Protein AF-A0A1H8UE87-F1 (afdb_monomer_lite)

Sequence (148 aa):
MMTTSKPYPVTSAVTNSALTLRPTTRLAKPYHYRRNGIYYLRLRETGSTTQATSVSLKTTDRKAAMDASRRLAETIKSFHLDHPEATWSELREHLLWVAEGLLSCSHDVHSLRDWGDLYEDVRTNLTEIAATMPLNVDQHEHVSKLRM

Secondary structure (DSSP, 8-state):
----PPPPP--------------SS-BPPPEEEEETTEEEEEEEBTT-SSSEEEEE---S-HHHHHHHHHHHHHHHHHHHHH-TT--HHHHHHHHHHHHHHHHHTTTSTTHHHHHHHHHHHHHHHHHHHHHHS---HHHHHHHHGGG-

Structure (mmCIF, N/CA/C/O backbone):
data_AF-A0A1H8UE87-F1
#
_entry.id   AF-A0A1H8UE87-F1
#
loop_
_atom_site.group_PDB
_atom_site.id
_atom_site.type_symbol
_atom_site.label_atom_id
_atom_site.label_alt_id
_atom_site.label_comp_id
_atom_site.label_asym_id
_atom_site.label_entity_id
_atom_site.label_seq_id
_atom_site.pdbx_PDB_ins_code
_atom_site.Cartn_x
_atom_site.Cartn_y
_atom_site.Cartn_z
_atom_site.occupancy
_atom_site.B_iso_or_equiv
_atom_site.auth_seq_id
_atom_site.auth_comp_id
_atom_site.auth_asym_id
_atom_site.auth_atom_id
_atom_site.pdbx_PDB_model_num
ATOM 1 N N . MET A 1 1 ? -32.635 -51.398 53.616 1.00 41.34 1 MET A N 1
ATOM 2 C CA . MET A 1 1 ? -31.645 -50.301 53.611 1.00 41.34 1 MET A CA 1
ATOM 3 C C . MET A 1 1 ? -31.311 -49.995 52.154 1.00 41.34 1 MET A C 1
ATOM 5 O O . MET A 1 1 ? -30.589 -50.768 51.544 1.00 41.34 1 MET A O 1
ATOM 9 N N . MET A 1 2 ? -31.940 -48.976 51.563 1.00 35.84 2 MET A N 1
ATOM 10 C CA . MET A 1 2 ? -31.734 -48.559 50.166 1.00 35.84 2 MET A CA 1
ATOM 11 C C . MET A 1 2 ? -30.816 -47.332 50.147 1.00 35.84 2 MET A C 1
ATOM 13 O O . MET A 1 2 ? -31.125 -46.348 50.813 1.00 35.84 2 MET A O 1
ATOM 17 N N . THR A 1 3 ? -29.722 -47.365 49.386 1.00 44.16 3 THR A N 1
ATOM 18 C CA . THR A 1 3 ? -28.897 -46.185 49.088 1.00 44.16 3 THR A CA 1
ATOM 19 C C . THR A 1 3 ? -28.938 -45.924 47.583 1.00 44.16 3 THR A C 1
ATOM 21 O O . THR A 1 3 ? -28.283 -46.585 46.787 1.00 44.16 3 THR A O 1
ATOM 24 N N . THR A 1 4 ? -29.765 -44.965 47.174 1.00 42.34 4 THR A N 1
ATOM 25 C CA . THR A 1 4 ? -29.829 -44.450 45.800 1.00 42.34 4 THR A CA 1
ATOM 26 C C . THR A 1 4 ? -28.692 -43.454 45.577 1.00 42.34 4 THR A C 1
ATOM 28 O O . THR A 1 4 ? -28.701 -42.377 46.177 1.00 42.34 4 THR A O 1
ATOM 31 N N . SER A 1 5 ? -27.721 -43.785 44.719 1.00 43.44 5 SER A N 1
ATOM 32 C CA . SER A 1 5 ? -26.738 -42.813 44.232 1.00 43.44 5 SER A CA 1
ATOM 33 C C . SER A 1 5 ? -27.394 -41.906 43.184 1.00 43.44 5 SER A C 1
ATOM 35 O O . SER A 1 5 ? -28.028 -42.363 42.234 1.00 43.44 5 SER A O 1
ATOM 37 N N . LYS A 1 6 ? -27.296 -40.590 43.389 1.00 50.22 6 LYS A N 1
ATOM 38 C CA . LYS A 1 6 ? -27.731 -39.580 42.416 1.00 50.22 6 LYS A CA 1
ATOM 39 C C . LYS A 1 6 ? -26.629 -39.387 41.367 1.00 50.22 6 LYS A C 1
ATOM 41 O O . LYS A 1 6 ? -25.492 -39.136 41.767 1.00 50.22 6 LYS A O 1
ATOM 46 N N . PRO A 1 7 ? -26.930 -39.426 40.060 1.00 47.28 7 PRO A N 1
ATOM 47 C CA . PRO A 1 7 ? -25.987 -38.975 39.047 1.00 47.28 7 PRO A CA 1
ATOM 48 C C . PRO A 1 7 ? -25.984 -37.440 38.993 1.00 47.28 7 PRO A C 1
ATOM 50 O O . PRO A 1 7 ? -27.025 -36.813 38.790 1.00 47.28 7 PRO A O 1
ATOM 53 N N . TYR A 1 8 ? -24.816 -36.828 39.183 1.00 44.84 8 TYR A N 1
ATOM 54 C CA . TYR A 1 8 ? -24.606 -35.411 38.883 1.00 44.84 8 TYR A CA 1
ATOM 55 C C . TYR A 1 8 ? -24.352 -35.256 37.376 1.00 44.84 8 TYR A C 1
ATOM 57 O O . TYR A 1 8 ? -23.526 -35.995 36.835 1.00 44.84 8 TYR A O 1
ATOM 65 N N . PRO A 1 9 ? -25.011 -34.316 36.678 1.00 48.59 9 PRO A N 1
ATOM 66 C CA . PRO A 1 9 ? -24.668 -34.019 35.297 1.00 48.59 9 PRO A CA 1
ATOM 67 C C . PRO A 1 9 ? -23.336 -33.259 35.256 1.00 48.59 9 PRO A C 1
ATOM 69 O O . PRO A 1 9 ? -23.217 -32.153 35.783 1.00 48.59 9 PRO A O 1
ATOM 72 N N . VAL A 1 10 ? -22.322 -33.860 34.631 1.00 49.56 10 VAL A N 1
ATOM 73 C CA . VAL A 1 10 ? -21.082 -33.169 34.264 1.00 49.56 10 VAL A CA 1
ATOM 74 C C . VAL A 1 10 ? -21.397 -32.293 33.055 1.00 49.56 10 VAL A C 1
ATOM 76 O O . VAL A 1 10 ? -21.460 -32.768 31.923 1.00 49.56 10 VAL A O 1
ATOM 79 N N . THR A 1 11 ? -21.633 -31.005 33.291 1.00 53.28 11 THR A N 1
ATOM 80 C CA . THR A 1 11 ? -21.744 -30.014 32.217 1.00 53.28 11 THR A CA 1
ATOM 81 C C . THR A 1 11 ? -20.340 -29.665 31.729 1.00 53.28 11 THR A C 1
ATOM 83 O O . THR A 1 11 ? -19.745 -28.679 32.155 1.00 53.28 11 THR A O 1
ATOM 86 N N . SER A 1 12 ? -19.793 -30.472 30.823 1.00 52.81 12 SER A N 1
ATOM 87 C CA . SER A 1 12 ? -18.637 -30.077 30.015 1.00 52.81 12 SER A CA 1
ATOM 88 C C . SER A 1 12 ? -19.122 -29.202 28.862 1.00 52.81 12 SER A C 1
ATOM 90 O O . SER A 1 12 ? -19.228 -29.650 27.724 1.00 52.81 12 SER A O 1
ATOM 92 N N . ALA A 1 13 ? -19.446 -27.941 29.150 1.00 47.88 13 ALA A N 1
ATOM 93 C CA . ALA A 1 13 ? -19.525 -26.937 28.099 1.00 47.88 13 ALA A CA 1
ATOM 94 C C . ALA A 1 13 ? -18.088 -26.618 27.669 1.00 47.88 13 ALA A C 1
ATOM 96 O O . ALA A 1 13 ? -17.437 -25.737 28.223 1.00 47.88 13 ALA A O 1
ATOM 97 N N . VAL A 1 14 ? -17.568 -27.392 26.715 1.00 45.62 14 VAL A N 1
ATOM 98 C CA . VAL A 1 14 ? -16.372 -27.012 25.964 1.00 45.62 14 VAL A CA 1
ATOM 99 C C . VAL A 1 14 ? -16.779 -25.813 25.115 1.00 45.62 14 VAL A C 1
ATOM 101 O O . VAL A 1 14 ? -17.343 -25.960 24.032 1.00 45.62 14 VAL A O 1
ATOM 104 N N . THR A 1 15 ? -16.555 -24.607 25.628 1.00 48.66 15 THR A N 1
ATOM 105 C CA . THR A 1 15 ? -16.640 -23.372 24.850 1.00 48.66 15 THR A CA 1
ATOM 106 C C . THR A 1 15 ? -15.457 -23.347 23.894 1.00 48.66 15 THR A C 1
ATOM 108 O O . THR A 1 15 ? -14.461 -22.665 24.117 1.00 48.66 15 THR A O 1
ATOM 111 N N . ASN A 1 16 ? -15.555 -24.106 22.801 1.00 47.38 16 ASN A N 1
ATOM 112 C CA . ASN A 1 16 ? -14.678 -23.917 21.655 1.00 47.38 16 ASN A CA 1
ATOM 113 C C . ASN A 1 16 ? -15.176 -22.693 20.881 1.00 47.38 16 ASN A C 1
ATOM 115 O O . ASN A 1 16 ? -15.718 -22.774 19.781 1.00 47.38 16 ASN A O 1
ATOM 119 N N . SER A 1 17 ? -15.041 -21.533 21.517 1.00 48.16 17 SER A N 1
ATOM 120 C CA . SER A 1 17 ? -15.315 -20.237 20.923 1.00 48.16 17 SER A CA 1
ATOM 121 C C . SER A 1 17 ? -14.103 -19.844 20.093 1.00 48.16 17 SER A C 1
ATOM 123 O O . SER A 1 17 ? -13.392 -18.900 20.426 1.00 48.16 17 SER A O 1
ATOM 125 N N . ALA A 1 18 ? -13.874 -20.548 18.984 1.00 50.66 18 ALA A N 1
ATOM 126 C CA . ALA A 1 18 ? -13.166 -19.963 17.856 1.00 50.66 18 ALA A CA 1
ATOM 127 C C . ALA A 1 18 ? -14.073 -18.864 17.278 1.00 50.66 18 ALA A C 1
ATOM 129 O O . ALA A 1 18 ? -14.664 -19.002 16.208 1.00 50.66 18 ALA A O 1
ATOM 130 N N . LEU A 1 19 ? -14.270 -17.784 18.042 1.00 54.09 19 LEU A N 1
ATOM 131 C CA . LEU A 1 19 ? -14.809 -16.554 17.506 1.00 54.09 19 LEU A CA 1
ATOM 132 C C . LEU A 1 19 ? -13.777 -16.131 16.473 1.00 54.09 19 LEU A C 1
ATOM 134 O O . LEU A 1 19 ? -12.688 -15.694 16.828 1.00 54.09 19 LEU A O 1
ATOM 138 N N . THR A 1 20 ? -14.092 -16.291 15.192 1.00 51.66 20 THR A N 1
ATOM 139 C CA . THR A 1 20 ? -13.483 -15.472 14.147 1.00 51.66 20 THR A CA 1
ATOM 140 C C . THR A 1 20 ? -13.751 -14.025 14.541 1.00 51.66 20 THR A C 1
ATOM 142 O O . THR A 1 20 ? -14.813 -13.477 14.230 1.00 51.66 20 THR A O 1
ATOM 145 N N . LEU A 1 21 ? -12.836 -13.453 15.326 1.00 57.78 21 LEU A N 1
ATOM 146 C CA . LEU A 1 21 ? -12.872 -12.073 15.768 1.00 57.78 21 LEU A CA 1
ATOM 147 C C . LEU A 1 21 ? -12.814 -11.252 14.490 1.00 57.78 21 LEU A C 1
ATOM 149 O O . LEU A 1 21 ? -11.797 -11.196 13.801 1.00 57.78 21 LEU A O 1
ATOM 153 N N . ARG A 1 22 ? -13.966 -10.697 14.104 1.00 61.56 22 ARG A N 1
ATOM 154 C CA . ARG A 1 22 ? -14.004 -9.708 13.036 1.00 61.56 22 ARG A CA 1
ATOM 155 C C . ARG A 1 22 ? -13.100 -8.576 13.500 1.00 61.56 22 ARG A C 1
ATOM 157 O O . ARG A 1 22 ? -13.369 -8.057 14.584 1.00 61.56 22 ARG A O 1
ATOM 164 N N . PRO A 1 23 ? -12.076 -8.204 12.721 1.00 73.69 23 PRO A N 1
ATOM 165 C CA . PRO A 1 23 ? -11.169 -7.181 13.185 1.00 73.69 23 PRO A CA 1
ATOM 166 C C . PRO A 1 23 ? -11.919 -5.879 13.459 1.00 73.69 23 PRO A C 1
ATOM 168 O O . PRO A 1 23 ? -12.801 -5.490 12.680 1.00 73.69 23 PRO A O 1
ATOM 171 N N . THR A 1 24 ? -11.590 -5.241 14.579 1.00 79.19 24 THR A N 1
ATOM 172 C CA . THR A 1 24 ? -12.231 -4.014 15.060 1.00 79.19 24 THR A CA 1
ATOM 173 C C . THR A 1 24 ? -12.069 -2.903 14.030 1.00 79.19 24 THR A C 1
ATOM 175 O O . THR A 1 24 ? -13.047 -2.257 13.646 1.00 79.19 24 THR A O 1
ATOM 178 N N . THR A 1 25 ? 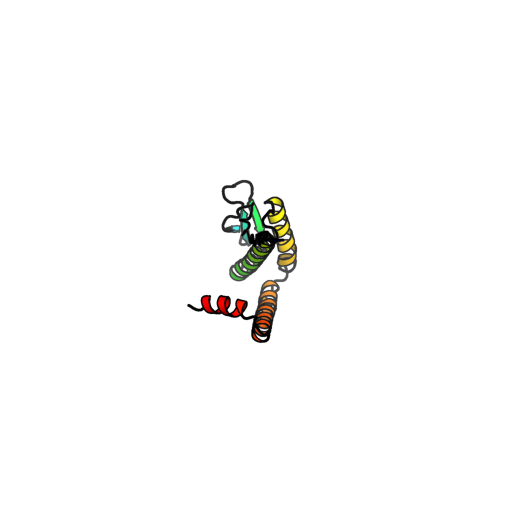-10.853 -2.735 13.507 1.00 84.62 25 THR A N 1
ATOM 179 C CA . THR A 1 25 ? -10.577 -1.772 12.442 1.00 84.62 25 THR A CA 1
ATOM 180 C C . THR A 1 25 ? -10.877 -2.396 11.087 1.00 84.62 25 THR A C 1
ATOM 182 O O . THR A 1 25 ? -10.214 -3.319 10.627 1.00 84.62 25 THR A O 1
ATOM 185 N N . ARG A 1 26 ? -11.869 -1.880 10.362 1.00 89.00 26 ARG A N 1
ATOM 186 C CA . ARG A 1 26 ? -12.210 -2.427 9.041 1.00 89.00 26 ARG A CA 1
ATOM 187 C C . ARG A 1 26 ? -11.394 -1.745 7.957 1.00 89.00 26 ARG A C 1
ATOM 189 O O . ARG A 1 26 ? -11.709 -0.627 7.574 1.00 89.00 26 ARG A O 1
ATOM 196 N N . LEU A 1 27 ? -10.403 -2.413 7.378 1.00 87.06 27 LEU A N 1
ATOM 197 C CA . LEU A 1 27 ? -9.616 -1.848 6.274 1.00 87.06 27 LEU A CA 1
ATOM 198 C C . LEU A 1 27 ? -10.370 -1.901 4.937 1.00 87.06 27 LEU A C 1
ATOM 200 O O . LEU A 1 27 ? -10.976 -2.914 4.585 1.00 87.06 27 LEU A O 1
ATOM 204 N N . ALA A 1 28 ? -10.317 -0.811 4.168 1.00 88.75 28 ALA A N 1
ATOM 205 C CA . ALA A 1 28 ? -10.809 -0.818 2.794 1.00 88.75 28 ALA A CA 1
ATOM 206 C C . ALA A 1 28 ? -9.790 -1.486 1.859 1.00 88.75 28 ALA A C 1
ATOM 208 O O . ALA A 1 28 ? -8.612 -1.617 2.194 1.00 88.75 28 ALA A O 1
ATOM 209 N N . LYS A 1 29 ? -10.221 -1.840 0.638 1.00 86.81 29 LYS A N 1
ATOM 210 C CA . LYS A 1 29 ? -9.295 -2.297 -0.409 1.00 86.81 29 LYS A CA 1
ATOM 211 C C . LYS A 1 29 ? -8.197 -1.240 -0.619 1.00 86.81 29 LYS A C 1
ATOM 213 O O . LYS A 1 29 ? -8.550 -0.089 -0.912 1.00 86.81 29 LYS A O 1
ATOM 218 N N . PRO A 1 30 ? -6.908 -1.602 -0.479 1.00 89.25 30 PRO A N 1
ATOM 219 C CA . PRO A 1 30 ? -5.819 -0.680 -0.749 1.00 89.25 30 PRO A CA 1
ATOM 220 C C . PRO A 1 30 ? -5.897 -0.144 -2.178 1.00 89.25 30 PRO A C 1
ATOM 222 O O . PRO A 1 30 ? -6.319 -0.845 -3.099 1.00 89.25 30 PRO A O 1
ATOM 225 N N . TYR A 1 31 ? -5.512 1.114 -2.347 1.00 89.69 31 TYR A N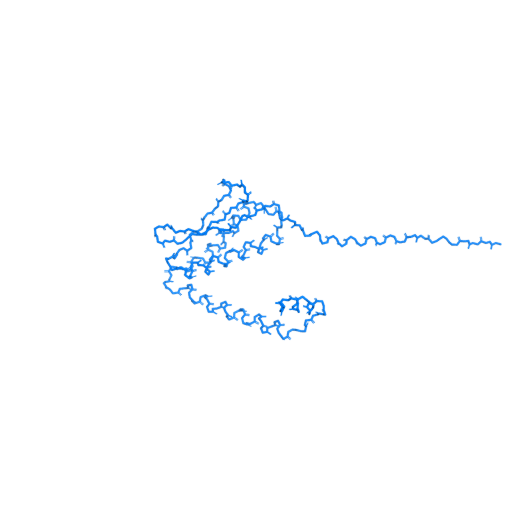 1
ATOM 226 C CA . TYR A 1 31 ? -5.569 1.819 -3.623 1.00 89.69 31 TYR A CA 1
ATOM 227 C C . TYR A 1 31 ? -4.168 2.235 -4.054 1.00 89.69 31 TYR A C 1
ATOM 229 O O . TYR A 1 31 ? -3.399 2.761 -3.251 1.00 89.69 31 TYR A O 1
ATOM 237 N N . HIS A 1 32 ? -3.859 2.053 -5.333 1.00 95.38 32 HIS A N 1
ATOM 238 C CA . HIS A 1 32 ? -2.590 2.466 -5.917 1.00 95.38 32 HIS A CA 1
ATOM 239 C C . HIS A 1 32 ? -2.772 3.716 -6.749 1.00 95.38 32 HIS A C 1
ATOM 241 O O . HIS A 1 32 ? -3.716 3.825 -7.528 1.00 95.38 32 HIS A O 1
ATOM 247 N N . TYR A 1 33 ? -1.826 4.636 -6.644 1.00 96.25 33 TYR A N 1
ATOM 248 C CA . TYR A 1 33 ? -1.761 5.777 -7.546 1.00 96.25 33 TYR A CA 1
ATOM 249 C C . TYR A 1 33 ? -0.329 6.079 -7.937 1.00 96.25 33 TYR A C 1
ATOM 251 O O . TYR A 1 33 ? 0.623 5.591 -7.330 1.00 96.25 33 TYR A O 1
ATOM 259 N N . ARG A 1 34 ? -0.184 6.900 -8.972 1.00 96.38 34 ARG A N 1
ATOM 260 C CA . ARG A 1 34 ? 1.107 7.349 -9.474 1.00 96.38 34 ARG A CA 1
ATOM 261 C C . ARG A 1 34 ? 1.178 8.866 -9.379 1.00 96.38 34 ARG A C 1
ATOM 263 O O . ARG A 1 34 ? 0.253 9.549 -9.811 1.00 96.38 34 ARG A O 1
ATOM 270 N N . ARG A 1 35 ? 2.267 9.393 -8.824 1.00 92.56 35 ARG A N 1
ATOM 271 C CA . ARG A 1 35 ? 2.545 10.833 -8.732 1.00 92.56 35 ARG A CA 1
ATOM 272 C C . ARG A 1 35 ? 3.993 11.068 -9.131 1.00 92.56 35 ARG A C 1
ATOM 274 O O . ARG A 1 35 ? 4.882 10.423 -8.589 1.00 92.56 35 ARG A O 1
ATOM 281 N N . ASN A 1 36 ? 4.221 11.970 -10.086 1.00 93.62 36 ASN A N 1
ATOM 282 C CA . ASN A 1 36 ? 5.557 12.288 -10.608 1.00 93.62 36 ASN A CA 1
ATOM 283 C C . ASN A 1 36 ? 6.350 11.036 -11.027 1.00 93.62 36 ASN A C 1
ATOM 285 O O . ASN A 1 36 ? 7.522 10.885 -10.708 1.00 93.62 36 ASN A O 1
ATOM 289 N N . GLY A 1 37 ? 5.681 10.088 -11.684 1.00 89.00 37 GLY A N 1
ATOM 290 C CA . GLY A 1 37 ? 6.300 8.842 -12.132 1.00 89.00 37 GLY A CA 1
ATOM 291 C C . GLY A 1 37 ? 6.397 7.743 -11.071 1.00 89.00 37 GLY A C 1
ATOM 292 O O . GLY A 1 37 ? 6.441 6.578 -11.461 1.00 89.00 37 GLY A O 1
ATOM 293 N N . ILE A 1 38 ? 6.341 8.079 -9.781 1.00 93.06 38 ILE A N 1
ATOM 294 C CA . ILE A 1 38 ? 6.493 7.145 -8.660 1.00 93.06 38 ILE A CA 1
ATOM 295 C C . ILE A 1 38 ? 5.144 6.558 -8.247 1.00 93.06 38 ILE A C 1
ATOM 297 O O . ILE A 1 38 ? 4.145 7.278 -8.146 1.00 93.06 38 ILE A O 1
ATOM 301 N N . TYR A 1 39 ? 5.112 5.247 -8.015 1.00 94.56 39 TYR A N 1
ATOM 302 C CA . TYR A 1 39 ? 3.931 4.550 -7.509 1.00 94.56 39 TYR A CA 1
ATOM 303 C C . TYR A 1 39 ? 3.798 4.667 -5.987 1.00 94.56 39 TYR A C 1
ATOM 305 O O . TYR A 1 39 ? 4.784 4.671 -5.255 1.00 94.56 39 TYR A O 1
ATOM 313 N N . TYR A 1 40 ? 2.555 4.718 -5.518 1.00 96.38 40 TYR A N 1
ATOM 314 C CA . TYR A 1 40 ? 2.182 4.803 -4.112 1.00 96.38 40 TYR A CA 1
ATOM 315 C C . TYR A 1 40 ? 1.134 3.747 -3.777 1.00 96.38 40 TYR A C 1
ATOM 317 O O . TYR A 1 40 ? 0.224 3.497 -4.571 1.00 96.38 40 TYR A O 1
ATOM 325 N N . LEU A 1 41 ? 1.235 3.185 -2.575 1.00 95.19 41 LEU A N 1
ATOM 326 C CA . LEU A 1 41 ? 0.205 2.367 -1.941 1.00 95.19 41 LEU A CA 1
ATOM 327 C C . LEU A 1 41 ? -0.536 3.218 -0.912 1.00 95.19 41 LEU A C 1
ATOM 329 O O . LEU A 1 41 ? 0.088 3.785 -0.018 1.00 95.19 41 LEU A O 1
ATOM 333 N N . ARG A 1 42 ? -1.863 3.285 -1.008 1.00 94.56 42 ARG A N 1
ATOM 334 C CA . ARG A 1 42 ? -2.726 3.947 -0.030 1.00 94.56 42 ARG A CA 1
ATOM 335 C C . ARG A 1 42 ? -3.547 2.927 0.742 1.00 94.56 42 ARG A C 1
ATOM 337 O O . ARG A 1 42 ? -4.361 2.213 0.155 1.00 94.56 42 ARG A O 1
ATOM 344 N N . LEU A 1 43 ? -3.378 2.929 2.059 1.00 91.50 43 LEU A N 1
ATOM 345 C CA . LEU A 1 43 ? -4.214 2.201 3.007 1.00 91.50 43 LEU A CA 1
ATOM 346 C C . LEU A 1 43 ? -5.226 3.168 3.634 1.00 91.50 43 LEU A C 1
ATOM 348 O O . LEU A 1 43 ? -4.911 4.345 3.838 1.00 91.50 43 LEU A O 1
ATOM 352 N N . ARG A 1 44 ? -6.438 2.691 3.928 1.00 91.75 44 ARG A N 1
ATOM 353 C CA . ARG A 1 44 ? -7.453 3.466 4.652 1.00 91.75 44 ARG A CA 1
ATOM 354 C C . ARG A 1 44 ? -8.377 2.576 5.471 1.00 91.75 44 ARG A C 1
ATOM 356 O O . ARG A 1 44 ? -8.653 1.440 5.073 1.00 91.75 44 ARG A O 1
ATOM 363 N N . GLU A 1 45 ? -8.923 3.140 6.537 1.00 90.88 45 GLU A N 1
ATOM 364 C CA . GLU A 1 45 ? -10.084 2.578 7.217 1.00 90.88 45 GLU A CA 1
ATOM 365 C C . GLU A 1 45 ? -11.347 2.715 6.335 1.00 90.88 45 GLU A C 1
ATOM 367 O O . GLU A 1 45 ? -11.517 3.652 5.548 1.00 90.88 45 GLU A O 1
ATOM 372 N N . THR A 1 46 ? -12.243 1.736 6.415 1.00 87.06 46 THR A N 1
ATOM 373 C CA . THR A 1 46 ? -13.506 1.681 5.677 1.00 87.06 46 THR A CA 1
ATOM 374 C C . THR A 1 46 ? -14.452 2.758 6.182 1.00 87.06 46 THR A C 1
ATOM 376 O O . THR A 1 46 ? -14.749 2.821 7.366 1.00 87.06 46 THR A O 1
ATOM 379 N N . GLY A 1 47 ? -14.980 3.572 5.267 1.00 83.12 47 GLY A N 1
ATOM 380 C CA . GLY A 1 47 ? -15.900 4.659 5.612 1.00 83.12 47 GLY A CA 1
ATOM 381 C C . GLY A 1 47 ? -15.209 5.924 6.128 1.00 83.12 47 GLY A C 1
ATOM 382 O O . GLY A 1 47 ? -15.879 6.937 6.292 1.00 83.12 47 GLY A O 1
ATOM 383 N N . SER A 1 48 ? -13.883 5.902 6.306 1.00 81.81 48 SER A N 1
ATOM 384 C CA . SER A 1 48 ? -13.109 7.057 6.755 1.00 81.81 48 SER A CA 1
ATOM 385 C C . SER A 1 48 ? -12.335 7.715 5.612 1.00 81.81 48 SER A C 1
ATOM 387 O O . SER A 1 48 ? -11.732 7.051 4.763 1.00 81.81 48 SER A O 1
ATOM 389 N N . THR A 1 49 ? -12.336 9.048 5.590 1.00 82.75 49 THR A N 1
ATOM 390 C CA . THR A 1 49 ? -11.514 9.866 4.681 1.00 82.75 49 THR A CA 1
ATOM 391 C C . THR A 1 49 ? -10.268 10.424 5.368 1.00 82.75 49 THR A C 1
ATOM 393 O O . THR A 1 49 ? -9.281 10.716 4.690 1.00 82.75 49 THR A O 1
ATOM 396 N N . THR A 1 50 ? -10.297 10.541 6.698 1.00 88.62 50 THR A N 1
ATOM 397 C CA . THR A 1 50 ? -9.211 11.073 7.530 1.00 88.62 50 THR A CA 1
ATOM 398 C C . THR A 1 50 ? -8.229 9.985 7.948 1.00 88.62 50 THR A C 1
ATOM 400 O O . THR A 1 50 ? -7.023 10.223 7.978 1.00 88.62 50 THR A O 1
ATOM 403 N N . GLN A 1 51 ? -8.717 8.767 8.194 1.00 89.12 51 GLN A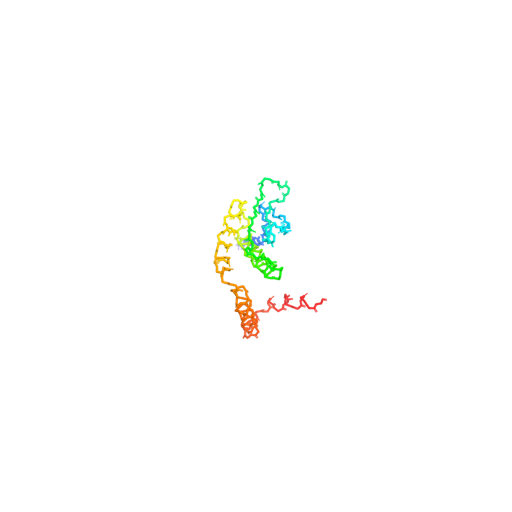 N 1
ATOM 404 C CA . GLN A 1 51 ? -7.882 7.610 8.505 1.00 89.12 51 GLN A CA 1
ATOM 405 C C . GLN A 1 51 ? -7.378 6.952 7.220 1.00 89.12 51 GLN A C 1
ATOM 407 O O . GLN A 1 51 ? -7.851 5.903 6.780 1.00 89.12 51 GLN A O 1
ATOM 412 N N . ALA A 1 52 ? -6.424 7.622 6.577 1.00 91.06 52 ALA A N 1
ATOM 413 C CA . ALA A 1 52 ? -5.739 7.117 5.401 1.00 91.06 52 ALA A CA 1
ATOM 414 C C . ALA A 1 52 ? -4.251 7.469 5.447 1.00 91.06 52 ALA A C 1
ATOM 416 O O . ALA A 1 52 ? -3.868 8.559 5.863 1.00 91.06 52 ALA A O 1
ATOM 417 N N . THR A 1 53 ? -3.408 6.560 4.969 1.00 93.62 53 THR A N 1
ATOM 418 C CA . THR A 1 53 ? -1.960 6.764 4.863 1.00 93.62 53 THR A CA 1
ATOM 419 C C . THR A 1 53 ? -1.480 6.311 3.493 1.00 93.62 53 THR A C 1
ATOM 421 O O . THR A 1 53 ? -2.062 5.406 2.896 1.00 93.62 53 THR A O 1
ATOM 424 N N . SER A 1 54 ? -0.453 6.970 2.959 1.00 95.25 54 SER A N 1
ATOM 425 C CA . SER A 1 54 ? 0.133 6.620 1.664 1.00 95.25 54 SER A CA 1
ATOM 426 C C . SER A 1 54 ? 1.633 6.410 1.798 1.00 95.25 54 SER A C 1
ATOM 428 O O . SER A 1 54 ? 2.327 7.242 2.373 1.00 95.25 54 SER A O 1
ATOM 430 N N . VAL A 1 55 ? 2.120 5.314 1.226 1.00 93.06 55 VAL A N 1
ATOM 431 C CA . VAL A 1 55 ? 3.530 4.923 1.205 1.00 93.06 55 VAL A CA 1
ATOM 432 C C . VAL A 1 55 ? 4.036 5.020 -0.227 1.00 93.06 55 VAL A C 1
ATOM 434 O O . VAL A 1 55 ? 3.413 4.486 -1.146 1.00 93.06 55 VAL A O 1
ATOM 437 N N . SER A 1 56 ? 5.155 5.717 -0.425 1.00 93.31 56 SER A N 1
ATOM 438 C CA . SER A 1 56 ? 5.873 5.711 -1.703 1.00 93.31 56 SER A CA 1
ATOM 439 C C . SER A 1 56 ? 6.522 4.351 -1.903 1.00 93.31 56 SER A C 1
ATOM 441 O O . SER A 1 56 ? 7.273 3.914 -1.041 1.00 93.31 56 SER A O 1
ATOM 443 N N . LEU A 1 57 ? 6.295 3.722 -3.052 1.00 91.88 57 LEU A N 1
ATOM 444 C CA . LEU A 1 57 ? 6.933 2.458 -3.431 1.00 91.88 57 LEU A CA 1
ATOM 445 C C . LEU A 1 57 ? 8.323 2.677 -4.053 1.00 91.88 57 LEU A C 1
ATOM 447 O O . LEU A 1 57 ? 8.953 1.725 -4.496 1.00 91.88 57 LEU A O 1
ATOM 451 N N . LYS A 1 58 ? 8.786 3.939 -4.105 1.00 88.56 58 LYS A N 1
ATOM 452 C CA . LYS A 1 58 ? 10.123 4.377 -4.549 1.00 88.56 58 LYS A CA 1
ATOM 453 C C . LYS A 1 58 ? 10.545 3.921 -5.952 1.00 88.56 58 LYS A C 1
ATOM 455 O O . LYS A 1 58 ? 11.721 3.981 -6.286 1.00 88.56 58 LYS A O 1
ATOM 460 N N . THR A 1 59 ? 9.600 3.518 -6.796 1.00 85.12 59 THR A N 1
ATOM 461 C CA . THR A 1 59 ? 9.887 3.027 -8.147 1.00 85.12 59 THR A CA 1
ATOM 462 C C . THR A 1 59 ? 8.933 3.608 -9.184 1.00 85.12 59 THR A C 1
ATOM 464 O O . THR A 1 59 ? 7.772 3.922 -8.892 1.00 85.12 59 THR A O 1
ATOM 467 N N . THR A 1 60 ? 9.444 3.757 -10.405 1.00 89.12 60 THR A N 1
ATOM 468 C CA . THR A 1 60 ? 8.677 4.083 -11.612 1.00 89.12 60 THR A CA 1
ATOM 469 C C . THR A 1 60 ? 8.265 2.837 -12.395 1.00 89.12 60 THR A C 1
ATOM 471 O O . THR A 1 60 ? 7.391 2.941 -13.260 1.00 89.12 60 THR A O 1
ATOM 474 N N . ASP A 1 61 ? 8.852 1.674 -12.089 1.00 87.69 61 ASP A N 1
ATOM 475 C CA . ASP A 1 61 ? 8.511 0.397 -12.706 1.00 87.69 61 ASP A CA 1
ATOM 476 C C . ASP A 1 61 ? 7.237 -0.182 -12.083 1.00 87.69 61 ASP A C 1
ATOM 478 O O . ASP A 1 61 ? 7.102 -0.309 -10.863 1.00 87.69 61 ASP A O 1
ATOM 482 N N . ARG A 1 62 ? 6.273 -0.540 -12.936 1.00 90.62 62 ARG A N 1
ATOM 483 C CA . ARG A 1 62 ? 4.963 -1.017 -12.481 1.00 90.62 62 ARG A CA 1
ATOM 484 C C . ARG A 1 62 ? 5.061 -2.382 -11.811 1.00 90.62 62 ARG A C 1
ATOM 486 O O . ARG A 1 62 ? 4.348 -2.611 -10.838 1.00 90.62 62 ARG A O 1
ATOM 493 N N . LYS A 1 63 ? 5.877 -3.292 -12.347 1.00 87.81 63 LYS A N 1
ATOM 494 C CA . LYS A 1 63 ? 5.957 -4.665 -11.844 1.00 87.81 63 LYS A CA 1
ATOM 495 C C . LYS A 1 63 ? 6.552 -4.661 -10.437 1.00 87.81 63 LYS A C 1
ATOM 497 O O . LYS A 1 63 ? 5.884 -5.095 -9.504 1.00 87.81 63 LYS A O 1
ATOM 502 N N . ALA A 1 64 ? 7.707 -4.020 -10.274 1.00 86.06 64 ALA A N 1
ATOM 503 C CA . ALA A 1 64 ? 8.363 -3.813 -8.990 1.00 86.06 64 ALA A CA 1
ATOM 504 C C . ALA A 1 64 ? 7.443 -3.112 -7.973 1.00 86.06 64 ALA A C 1
ATOM 506 O O . ALA A 1 64 ? 7.386 -3.517 -6.813 1.00 86.06 64 ALA A O 1
ATOM 507 N N . ALA A 1 65 ? 6.664 -2.108 -8.403 1.00 88.81 65 ALA A N 1
ATOM 508 C CA . ALA A 1 65 ? 5.685 -1.453 -7.535 1.00 88.81 65 ALA A CA 1
ATOM 509 C C . ALA A 1 65 ? 4.593 -2.419 -7.049 1.00 88.81 65 ALA A C 1
ATOM 511 O O . ALA A 1 65 ? 4.268 -2.444 -5.863 1.00 88.81 65 ALA A O 1
ATOM 512 N N . MET A 1 66 ? 3.996 -3.202 -7.950 1.00 93.31 66 MET A N 1
ATOM 513 C CA . MET A 1 66 ? 2.927 -4.133 -7.576 1.00 93.31 66 MET A CA 1
ATOM 514 C C . MET A 1 66 ? 3.447 -5.273 -6.694 1.00 93.31 66 MET A C 1
ATOM 516 O O . MET A 1 66 ? 2.740 -5.683 -5.774 1.00 93.31 66 MET A O 1
ATOM 520 N N . ASP A 1 67 ? 4.677 -5.736 -6.918 1.00 88.75 67 ASP A N 1
ATOM 521 C CA . ASP A 1 67 ? 5.314 -6.773 -6.102 1.00 88.75 67 ASP A CA 1
ATOM 522 C C . ASP A 1 67 ? 5.615 -6.259 -4.687 1.00 88.75 67 ASP A C 1
ATOM 524 O O . ASP A 1 67 ? 5.192 -6.870 -3.703 1.00 88.75 67 ASP A O 1
ATOM 528 N N . ALA A 1 68 ? 6.234 -5.079 -4.562 1.00 88.00 68 ALA A N 1
ATOM 529 C CA . ALA A 1 68 ? 6.465 -4.436 -3.266 1.00 88.00 68 ALA A CA 1
ATOM 530 C C . ALA A 1 68 ? 5.147 -4.149 -2.530 1.00 88.00 68 ALA A C 1
ATOM 532 O O . ALA A 1 68 ? 5.015 -4.407 -1.334 1.00 88.00 68 ALA A O 1
ATOM 533 N N . SER A 1 69 ? 4.133 -3.665 -3.251 1.00 90.62 69 SER A N 1
ATOM 534 C CA . SER A 1 69 ? 2.822 -3.421 -2.662 1.00 90.62 69 SER A CA 1
ATOM 535 C C . SER A 1 69 ? 2.141 -4.695 -2.173 1.00 90.62 69 SER A C 1
ATOM 537 O O . SER A 1 69 ? 1.419 -4.622 -1.178 1.00 90.62 69 SER A O 1
ATOM 539 N N . ARG A 1 70 ? 2.285 -5.818 -2.884 1.00 90.25 70 ARG A N 1
ATOM 540 C CA . ARG A 1 70 ? 1.689 -7.092 -2.475 1.00 90.25 70 ARG A CA 1
ATOM 541 C C . ARG A 1 70 ? 2.283 -7.546 -1.151 1.00 90.25 70 ARG A C 1
ATOM 543 O O . ARG A 1 70 ? 1.524 -7.829 -0.233 1.00 90.25 70 ARG A O 1
ATOM 550 N N . ARG A 1 71 ? 3.612 -7.488 -1.034 1.00 89.00 71 ARG A N 1
ATOM 551 C CA . ARG A 1 71 ? 4.336 -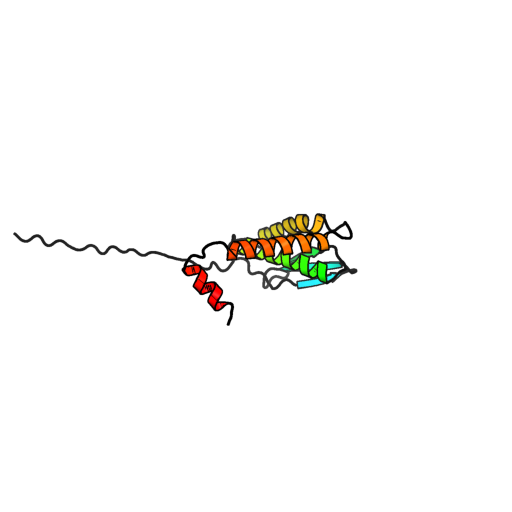7.811 0.202 1.00 89.00 71 ARG A CA 1
ATOM 552 C C . ARG A 1 71 ? 3.861 -6.945 1.372 1.00 89.00 71 ARG A C 1
ATOM 554 O O . ARG A 1 71 ? 3.499 -7.480 2.409 1.00 89.00 71 ARG A O 1
ATOM 561 N N . LEU A 1 72 ? 3.747 -5.625 1.184 1.00 91.88 72 LEU A N 1
ATOM 562 C CA . LEU A 1 72 ? 3.213 -4.725 2.223 1.00 91.88 72 LEU A CA 1
ATOM 563 C C . LEU A 1 72 ? 1.765 -5.051 2.620 1.00 91.88 72 LEU A C 1
ATOM 565 O O . LEU A 1 72 ? 1.391 -4.934 3.784 1.00 91.88 72 LEU A O 1
ATOM 569 N N . ALA A 1 73 ? 0.921 -5.435 1.662 1.00 88.06 73 ALA A N 1
ATOM 570 C CA . ALA A 1 73 ? -0.458 -5.813 1.958 1.00 88.06 73 ALA A CA 1
ATOM 571 C C . ALA A 1 73 ? -0.537 -7.144 2.725 1.00 88.06 73 ALA A C 1
ATOM 573 O O . ALA A 1 73 ? -1.382 -7.287 3.607 1.00 88.06 73 ALA A O 1
ATOM 574 N N . GLU A 1 74 ? 0.338 -8.100 2.407 1.00 88.25 74 GLU A N 1
ATOM 575 C CA . GLU A 1 74 ? 0.446 -9.386 3.100 1.00 88.25 74 GLU A CA 1
ATOM 576 C C . GLU A 1 74 ? 0.915 -9.214 4.548 1.00 88.25 74 GLU A C 1
ATOM 578 O O . GLU A 1 74 ? 0.316 -9.817 5.437 1.00 88.25 74 GLU A O 1
ATOM 583 N N . THR A 1 75 ? 1.891 -8.339 4.816 1.00 93.06 75 THR A N 1
ATOM 584 C CA . THR A 1 75 ? 2.348 -8.080 6.193 1.00 93.06 75 THR A CA 1
ATOM 585 C C . THR A 1 75 ? 1.263 -7.429 7.042 1.00 93.06 75 THR A C 1
ATOM 587 O O . THR A 1 75 ? 0.994 -7.905 8.141 1.00 93.06 75 THR A O 1
ATOM 590 N N . ILE A 1 76 ? 0.555 -6.419 6.513 1.00 90.31 76 ILE A N 1
ATOM 591 C CA . ILE A 1 76 ? -0.599 -5.826 7.212 1.00 90.31 76 ILE A CA 1
ATOM 592 C C . ILE A 1 76 ? -1.670 -6.884 7.466 1.00 90.31 76 ILE A C 1
ATOM 594 O O . ILE A 1 76 ? -2.261 -6.913 8.541 1.00 90.31 76 ILE A O 1
ATOM 598 N N . LYS A 1 77 ? -1.949 -7.744 6.480 1.00 85.94 77 LYS A N 1
ATOM 599 C CA . LYS A 1 77 ? -2.951 -8.799 6.631 1.00 85.94 77 LYS A CA 1
ATOM 600 C C . LYS A 1 77 ? -2.556 -9.777 7.737 1.00 85.94 77 LYS A C 1
ATOM 602 O O . LYS A 1 77 ? -3.422 -10.105 8.535 1.00 85.94 77 LYS A O 1
ATOM 607 N N . SER A 1 78 ? -1.296 -10.213 7.790 1.00 86.06 78 SER A N 1
ATOM 608 C CA . SER A 1 78 ? -0.796 -11.088 8.858 1.00 86.06 78 SER A CA 1
ATOM 609 C C . SER A 1 78 ? -0.930 -10.412 10.218 1.00 86.06 78 SER A C 1
ATOM 611 O O . SER A 1 78 ? -1.621 -10.929 11.084 1.00 86.06 78 SER A O 1
ATOM 613 N N . PHE A 1 79 ? -0.392 -9.196 10.355 1.00 87.94 79 PHE A N 1
ATOM 614 C CA . PHE A 1 79 ? -0.461 -8.431 11.598 1.00 87.94 79 PHE A CA 1
ATOM 615 C C . PHE A 1 79 ? -1.904 -8.248 12.086 1.00 87.94 79 PHE A C 1
ATOM 617 O O . PHE A 1 79 ? -2.199 -8.414 13.260 1.00 87.94 79 PHE A O 1
ATOM 624 N N . HIS A 1 80 ? -2.834 -7.955 11.181 1.00 85.00 80 HIS A N 1
ATOM 625 C CA . HIS A 1 80 ? -4.234 -7.740 11.531 1.00 85.00 80 HIS A CA 1
ATOM 626 C C . HIS A 1 80 ? -5.002 -9.034 11.851 1.00 85.00 80 HIS A C 1
ATOM 628 O O . HIS A 1 80 ? -6.046 -8.978 12.496 1.00 85.00 80 HIS A O 1
ATOM 634 N N . LEU A 1 81 ? -4.520 -10.190 11.383 1.00 86.06 81 LEU A N 1
ATOM 635 C CA . LEU A 1 81 ? -5.045 -11.499 11.780 1.00 86.06 81 LEU A CA 1
ATOM 636 C C . LEU A 1 81 ? -4.550 -11.892 13.176 1.00 86.06 81 LEU A C 1
ATOM 638 O O . LEU A 1 81 ? -5.327 -12.457 13.941 1.00 86.06 81 LEU A O 1
ATOM 642 N N . ASP A 1 82 ? -3.301 -11.556 13.498 1.00 87.12 82 ASP A N 1
ATOM 643 C CA . ASP A 1 82 ? -2.693 -11.813 14.808 1.00 87.12 82 ASP A CA 1
ATOM 644 C C . ASP A 1 82 ? -3.198 -10.828 15.882 1.00 87.12 82 ASP A C 1
ATOM 646 O O . ASP A 1 82 ? -3.282 -11.176 17.059 1.00 87.12 82 ASP A O 1
ATOM 650 N N . HIS A 1 83 ? -3.588 -9.619 15.463 1.00 88.19 83 HIS A N 1
ATOM 651 C CA . HIS A 1 83 ? -4.081 -8.531 16.312 1.00 88.19 83 HIS A CA 1
ATOM 652 C C . HIS A 1 83 ? -5.430 -7.993 15.796 1.00 88.19 83 HIS A C 1
ATOM 654 O O . HIS A 1 83 ? -5.491 -6.896 15.226 1.00 88.19 83 HIS A O 1
ATOM 660 N N . PRO A 1 84 ? -6.538 -8.741 15.953 1.00 88.81 84 PRO A N 1
ATOM 661 C CA . PRO A 1 84 ? -7.843 -8.331 15.434 1.00 88.81 84 PRO A CA 1
ATOM 662 C C . PRO A 1 84 ? -8.376 -7.044 16.088 1.00 88.81 84 PRO A C 1
ATOM 664 O O . PRO A 1 84 ? -9.166 -6.322 15.482 1.00 88.81 84 PRO A O 1
ATOM 667 N N . GLU A 1 85 ? -7.947 -6.720 17.304 1.00 90.50 85 GLU A N 1
ATOM 668 C CA . GLU A 1 85 ? -8.285 -5.491 18.024 1.00 90.50 85 GLU A CA 1
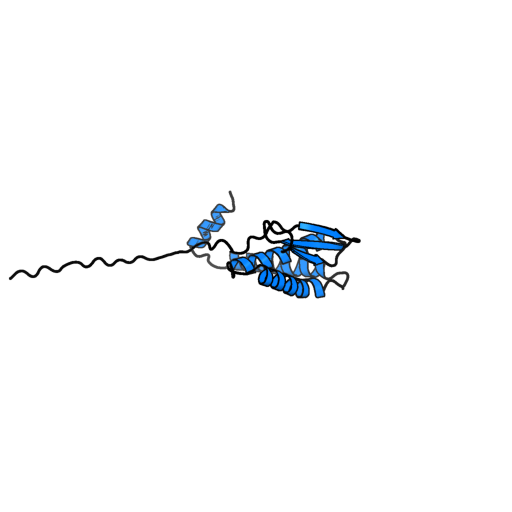ATOM 669 C C . GLU A 1 85 ? -7.422 -4.277 17.654 1.00 90.50 85 GLU A C 1
ATOM 671 O O . GLU A 1 85 ? -7.702 -3.182 18.147 1.00 90.50 85 GLU A O 1
ATOM 676 N N . ALA A 1 86 ? -6.423 -4.445 16.778 1.00 89.44 86 ALA A N 1
ATOM 677 C CA . ALA A 1 86 ? -5.514 -3.374 16.395 1.00 89.44 86 ALA A CA 1
ATOM 678 C C . ALA A 1 86 ? -6.273 -2.149 15.874 1.00 89.44 86 ALA A C 1
ATOM 680 O O . ALA A 1 86 ? -7.148 -2.226 15.002 1.00 89.44 86 ALA A O 1
ATOM 681 N N . THR A 1 87 ? -5.901 -0.992 16.398 1.00 93.69 87 THR A N 1
ATOM 682 C CA . THR A 1 87 ? -6.391 0.314 15.982 1.00 93.69 87 THR A CA 1
ATOM 683 C C . THR A 1 87 ? -5.807 0.711 14.626 1.00 93.69 87 THR A C 1
ATOM 685 O O . THR A 1 87 ? -4.769 0.217 14.178 1.00 93.69 87 THR A O 1
ATOM 688 N N . TRP A 1 88 ? -6.438 1.683 13.968 1.00 91.50 88 TRP A N 1
ATOM 689 C CA . TRP A 1 88 ? -5.882 2.287 12.757 1.00 91.50 88 TRP A CA 1
ATOM 690 C C . TRP A 1 88 ? -4.454 2.823 12.941 1.00 91.50 88 TRP A C 1
ATOM 692 O O . TRP A 1 88 ? -3.634 2.701 12.029 1.00 91.50 88 TRP A O 1
ATOM 702 N N . SER A 1 89 ? -4.153 3.418 14.098 1.00 93.69 89 SER A N 1
ATOM 703 C CA . SER A 1 89 ? -2.823 3.959 14.392 1.00 93.69 89 SER A CA 1
ATOM 704 C C . SER A 1 89 ? -1.764 2.860 14.401 1.00 93.69 89 SER A C 1
ATOM 706 O O . SER A 1 89 ? -0.753 3.010 13.723 1.00 93.69 89 SER A O 1
ATOM 708 N N . GLU A 1 90 ? -2.035 1.730 15.055 1.00 93.12 90 GLU A N 1
ATOM 709 C CA . GLU A 1 90 ? -1.123 0.577 15.099 1.00 93.12 90 GLU A CA 1
ATOM 710 C C . GLU A 1 90 ? -0.936 -0.044 13.708 1.00 93.12 90 GLU A C 1
ATOM 712 O O . GLU A 1 90 ? 0.189 -0.310 13.288 1.00 93.12 90 GLU A O 1
ATOM 717 N N . LEU A 1 91 ? -2.017 -0.185 12.932 1.00 92.56 91 LEU A N 1
ATOM 718 C CA . LEU A 1 91 ? -1.945 -0.671 11.547 1.00 92.56 91 LEU A CA 1
ATOM 719 C C . LEU A 1 91 ? -1.121 0.264 10.651 1.00 92.56 91 LEU A C 1
ATOM 721 O O . LEU A 1 91 ? -0.359 -0.186 9.791 1.00 92.56 91 LEU A O 1
ATOM 725 N N . ARG A 1 92 ? -1.266 1.580 10.842 1.00 93.94 92 ARG A N 1
ATOM 726 C CA . ARG A 1 92 ? -0.488 2.599 10.134 1.00 93.94 92 ARG A CA 1
ATOM 727 C C . ARG A 1 92 ? 0.985 2.542 10.528 1.00 93.94 92 ARG A C 1
ATOM 729 O O . ARG A 1 92 ? 1.828 2.606 9.637 1.00 93.94 92 ARG A O 1
ATOM 736 N N . GLU A 1 93 ? 1.291 2.465 11.817 1.00 94.44 93 GLU A N 1
ATOM 737 C CA . GLU A 1 93 ? 2.664 2.387 12.327 1.00 94.44 93 GLU A CA 1
ATOM 738 C C . GLU A 1 93 ? 3.362 1.125 11.829 1.00 94.44 93 GLU A C 1
ATOM 740 O O . GLU A 1 93 ? 4.457 1.216 11.273 1.00 94.44 93 GLU A O 1
ATOM 745 N N . HIS A 1 94 ? 2.684 -0.023 11.896 1.00 94.81 94 HIS A N 1
ATOM 746 C CA . HIS A 1 94 ? 3.189 -1.277 11.353 1.00 94.81 94 HIS A CA 1
ATOM 747 C C . HIS A 1 94 ? 3.493 -1.171 9.851 1.00 94.81 94 HIS A C 1
ATOM 749 O O . HIS A 1 94 ? 4.582 -1.538 9.411 1.00 94.81 94 HIS A O 1
ATOM 755 N N . LEU A 1 95 ? 2.576 -0.607 9.052 1.00 93.62 95 LEU A N 1
ATOM 756 C CA . LEU A 1 95 ? 2.812 -0.386 7.620 1.00 93.62 95 LEU A CA 1
ATOM 757 C C . LEU A 1 95 ? 4.049 0.490 7.370 1.00 93.62 95 LEU A C 1
ATOM 759 O O . LEU A 1 95 ? 4.833 0.186 6.474 1.00 93.62 95 LEU A O 1
ATOM 763 N N . LEU A 1 96 ? 4.217 1.582 8.120 1.00 92.38 96 LEU A N 1
ATOM 764 C CA . LEU A 1 96 ? 5.359 2.482 7.944 1.00 92.38 96 LEU A CA 1
ATOM 765 C C . LEU A 1 96 ? 6.679 1.796 8.306 1.00 92.38 96 LEU A C 1
ATOM 767 O O . LEU A 1 96 ? 7.632 1.909 7.540 1.00 92.38 96 LEU A O 1
ATOM 771 N N . TRP A 1 97 ? 6.707 1.041 9.404 1.00 93.12 97 TRP A N 1
ATOM 772 C CA . TRP A 1 97 ? 7.882 0.287 9.839 1.00 93.12 97 TRP A CA 1
ATOM 773 C C . TRP A 1 97 ? 8.293 -0.789 8.820 1.00 93.12 97 TRP A C 1
ATOM 775 O O . TRP A 1 97 ? 9.450 -0.845 8.402 1.00 93.12 97 TRP A O 1
ATOM 785 N N . VAL A 1 98 ? 7.341 -1.593 8.324 1.00 92.31 98 VAL A N 1
ATOM 786 C CA . VAL A 1 98 ? 7.637 -2.595 7.283 1.00 92.31 98 VAL A CA 1
ATOM 787 C C . VAL A 1 98 ? 8.069 -1.921 5.981 1.00 92.31 98 VAL A C 1
ATOM 789 O O . VAL A 1 98 ? 8.997 -2.389 5.323 1.00 92.31 98 VAL A O 1
ATOM 792 N N . ALA A 1 99 ? 7.419 -0.822 5.591 1.00 90.06 99 ALA A N 1
ATOM 793 C CA . ALA A 1 99 ? 7.786 -0.084 4.387 1.00 90.06 99 ALA A CA 1
ATOM 794 C C . ALA A 1 99 ? 9.196 0.498 4.470 1.00 90.06 99 ALA A C 1
ATOM 796 O O . ALA A 1 99 ? 9.916 0.480 3.473 1.00 90.06 99 ALA A O 1
ATOM 797 N N . GLU A 1 100 ? 9.602 0.991 5.637 1.00 88.75 100 GLU A N 1
ATOM 798 C CA . GLU A 1 100 ? 10.967 1.436 5.870 1.00 88.75 100 GLU A CA 1
ATOM 799 C C . GLU A 1 100 ? 11.953 0.287 5.646 1.00 88.75 100 GLU A C 1
ATOM 801 O O . GLU A 1 100 ? 12.857 0.437 4.830 1.00 88.75 100 GLU A O 1
ATOM 806 N N . GLY A 1 101 ? 11.741 -0.887 6.246 1.00 87.12 101 GLY A N 1
ATOM 807 C CA . GLY A 1 101 ? 12.622 -2.042 6.036 1.00 87.12 101 GLY A CA 1
ATOM 808 C C . GLY A 1 101 ? 12.649 -2.525 4.580 1.00 87.12 101 GLY A C 1
ATOM 809 O O . GLY A 1 101 ? 13.712 -2.646 3.973 1.00 87.12 101 GLY A O 1
ATOM 810 N N . LEU A 1 102 ? 11.473 -2.741 3.987 1.00 86.31 102 LEU A N 1
ATOM 811 C CA . LEU A 1 102 ? 11.325 -3.314 2.646 1.00 86.31 102 LEU A CA 1
ATOM 812 C C . LEU A 1 102 ? 11.842 -2.387 1.536 1.00 86.31 102 LEU A C 1
ATOM 814 O O . LEU A 1 102 ? 12.342 -2.855 0.515 1.00 86.31 102 LEU A O 1
ATOM 818 N N . LEU A 1 103 ? 11.691 -1.071 1.707 1.00 85.06 103 LEU A N 1
ATOM 819 C CA . LEU A 1 103 ? 11.978 -0.083 0.665 1.00 85.06 103 LEU A CA 1
ATOM 820 C C . LEU A 1 103 ? 13.259 0.714 0.932 1.00 85.06 103 LEU A C 1
ATOM 822 O O . LEU A 1 103 ? 13.605 1.586 0.134 1.00 85.06 103 LEU A O 1
ATOM 826 N N . SER A 1 104 ? 13.971 0.495 2.040 1.00 75.06 104 SER A N 1
ATOM 827 C CA . SER A 1 104 ? 15.248 1.186 2.289 1.00 75.06 104 SER A CA 1
ATOM 828 C C . SER A 1 104 ? 16.366 0.715 1.360 1.00 75.06 104 SER A C 1
ATOM 830 O O . SER A 1 104 ? 17.186 1.531 0.952 1.00 75.06 104 SER A O 1
ATOM 832 N N . CYS A 1 105 ? 16.346 -0.542 0.912 1.00 56.22 105 CYS A N 1
ATOM 833 C CA . CYS A 1 105 ? 17.349 -1.080 -0.014 1.00 56.22 105 CYS A CA 1
ATOM 834 C C . CYS A 1 105 ? 17.058 -0.791 -1.498 1.00 56.22 105 CYS A C 1
ATOM 836 O O . CYS A 1 105 ? 17.858 -1.160 -2.351 1.00 56.22 105 CYS A O 1
ATOM 838 N N . SER A 1 106 ? 15.929 -0.162 -1.847 1.00 52.72 106 SER A N 1
ATOM 839 C CA . SER A 1 106 ? 15.503 0.003 -3.248 1.00 52.72 106 SER A CA 1
ATOM 840 C C . SER A 1 106 ? 16.183 1.169 -3.987 1.00 52.72 106 SER A C 1
ATOM 842 O O . SER A 1 106 ? 15.730 1.533 -5.071 1.00 52.72 106 SER A O 1
ATOM 844 N N . HIS A 1 107 ? 17.199 1.807 -3.388 1.00 47.97 107 HIS A N 1
ATOM 845 C CA . HIS A 1 107 ? 17.956 2.897 -4.020 1.00 47.97 107 HIS A CA 1
ATOM 846 C C . HIS A 1 107 ? 19.078 2.393 -4.938 1.00 47.97 107 HIS A C 1
ATOM 848 O O . HIS A 1 107 ? 19.520 3.141 -5.804 1.00 47.97 107 HIS A O 1
ATOM 854 N N . ASP A 1 108 ? 19.478 1.125 -4.810 1.00 43.31 108 ASP A N 1
ATOM 855 C CA . ASP A 1 108 ? 20.295 0.473 -5.827 1.00 43.31 108 ASP A CA 1
ATOM 856 C C . ASP A 1 108 ? 19.378 -0.060 -6.920 1.00 43.31 108 ASP A C 1
ATOM 858 O O . ASP A 1 108 ? 18.496 -0.888 -6.682 1.00 43.31 108 ASP A O 1
ATOM 862 N N . VAL A 1 109 ? 19.599 0.442 -8.130 1.00 44.38 109 VAL A N 1
ATOM 863 C CA . VAL A 1 109 ? 18.849 0.252 -9.383 1.00 44.38 109 VAL A CA 1
ATOM 864 C C . VAL A 1 109 ? 18.578 -1.210 -9.809 1.00 44.38 109 VAL A C 1
ATOM 866 O O . VAL A 1 109 ? 17.938 -1.434 -10.835 1.00 44.38 109 VAL A O 1
ATOM 869 N N . HIS A 1 110 ? 18.969 -2.204 -9.004 1.00 43.31 110 HIS A N 1
ATOM 870 C CA . HIS A 1 110 ? 18.757 -3.643 -9.217 1.00 43.31 110 HIS A CA 1
ATOM 871 C C . HIS A 1 110 ? 18.088 -4.393 -8.040 1.00 43.31 110 HIS A C 1
ATOM 873 O O . HIS A 1 110 ? 17.584 -5.498 -8.222 1.00 43.31 110 HIS A O 1
ATOM 879 N N . SER A 1 111 ? 17.956 -3.767 -6.866 1.00 47.97 111 SER A N 1
ATOM 880 C CA . SER A 1 111 ? 17.641 -4.440 -5.595 1.00 47.97 111 SER A CA 1
ATOM 881 C C . SER A 1 111 ? 16.284 -5.165 -5.562 1.00 47.97 111 SER A C 1
ATOM 883 O O . SER A 1 111 ? 16.201 -6.306 -5.120 1.00 47.97 111 SER A O 1
ATOM 885 N N . LEU A 1 112 ? 15.197 -4.584 -6.091 1.00 48.03 112 LEU A N 1
ATOM 886 C CA . LEU A 1 112 ? 13.874 -5.239 -6.032 1.00 48.03 112 LEU A CA 1
ATOM 887 C C . LEU A 1 112 ? 13.774 -6.518 -6.884 1.00 48.03 112 LEU A C 1
ATOM 889 O O . LEU A 1 112 ? 12.918 -7.355 -6.596 1.00 48.03 112 LEU A O 1
ATOM 893 N N . ARG A 1 113 ? 14.623 -6.673 -7.912 1.00 47.19 113 ARG A N 1
ATOM 894 C CA . ARG A 1 113 ? 14.663 -7.884 -8.745 1.00 47.19 113 ARG A CA 1
ATOM 895 C C . ARG A 1 113 ? 15.354 -9.028 -8.009 1.00 47.19 113 ARG A C 1
ATOM 897 O O . ARG A 1 113 ? 14.793 -10.115 -7.963 1.00 47.19 113 ARG A O 1
ATOM 904 N N . ASP A 1 114 ? 16.466 -8.737 -7.344 1.00 44.12 114 ASP A N 1
ATOM 905 C CA . ASP A 1 114 ? 17.240 -9.723 -6.580 1.00 44.12 114 ASP A CA 1
ATOM 906 C C . ASP A 1 114 ? 16.458 -10.239 -5.356 1.00 44.12 114 ASP A C 1
ATOM 908 O O . ASP A 1 114 ? 16.500 -11.422 -5.020 1.00 44.12 114 ASP A O 1
ATOM 912 N N . TRP A 1 115 ? 15.625 -9.391 -4.738 1.00 44.38 115 TRP A N 1
ATOM 913 C CA . TRP A 1 115 ? 14.650 -9.850 -3.741 1.00 44.38 115 TRP A CA 1
ATOM 914 C C . TRP A 1 115 ? 13.478 -10.629 -4.357 1.00 44.38 115 TRP A C 1
ATOM 916 O O . TRP A 1 115 ? 12.786 -11.349 -3.647 1.00 44.38 115 TRP A O 1
ATOM 926 N N . GLY A 1 116 ? 13.148 -10.458 -5.635 1.00 46.28 116 GLY A N 1
ATOM 927 C CA . GLY A 1 116 ? 12.163 -11.309 -6.313 1.00 46.28 116 GLY A CA 1
ATOM 928 C C . GLY A 1 116 ? 12.613 -12.767 -6.294 1.00 46.28 116 GLY A C 1
ATOM 929 O O . GLY A 1 116 ? 11.862 -13.634 -5.850 1.00 46.28 116 GLY A O 1
ATOM 930 N N . ASP A 1 117 ? 13.873 -12.977 -6.661 1.00 50.62 117 ASP A N 1
ATOM 931 C CA . ASP A 1 117 ? 14.495 -14.293 -6.775 1.00 50.62 117 ASP A CA 1
ATOM 932 C C . ASP A 1 117 ? 14.692 -14.949 -5.391 1.00 50.62 117 ASP A C 1
ATOM 934 O O . ASP A 1 117 ? 14.271 -16.085 -5.189 1.00 50.62 117 ASP A O 1
ATOM 938 N N . LEU A 1 118 ? 15.148 -14.200 -4.374 1.00 38.03 118 LEU A N 1
ATOM 939 C CA . LEU A 1 118 ? 15.308 -14.731 -3.007 1.00 38.03 118 LEU A CA 1
ATOM 940 C C . LEU A 1 118 ? 13.990 -15.240 -2.380 1.00 38.03 118 LEU A C 1
ATOM 942 O O . LEU A 1 118 ? 13.984 -16.207 -1.621 1.00 38.03 118 LEU A O 1
ATOM 946 N N . TYR A 1 119 ? 12.853 -14.594 -2.664 1.00 43.47 119 TYR A N 1
ATOM 947 C CA . TYR A 1 119 ? 11.553 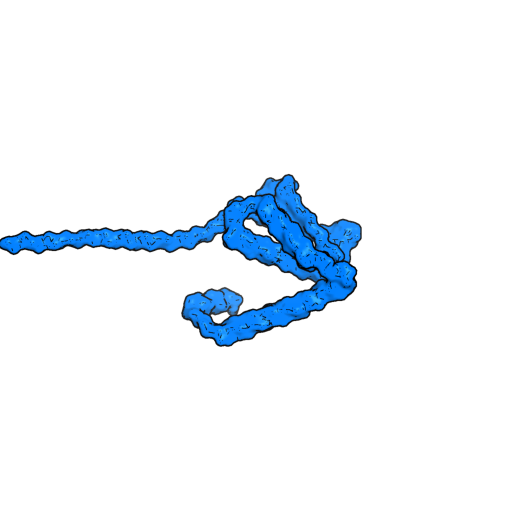-15.022 -2.126 1.00 43.47 119 TYR A CA 1
ATOM 948 C C . TYR A 1 119 ? 10.883 -16.118 -2.968 1.00 43.47 119 TYR A C 1
ATOM 950 O O . TYR A 1 119 ? 10.107 -16.899 -2.416 1.00 43.47 119 TYR A O 1
ATOM 958 N N . GLU A 1 120 ? 11.169 -16.205 -4.271 1.00 47.19 120 GLU A N 1
ATOM 959 C CA . GLU A 1 120 ? 10.826 -17.386 -5.077 1.00 47.19 120 GLU A CA 1
ATOM 960 C C . GLU A 1 120 ? 11.541 -18.625 -4.526 1.00 47.19 120 GLU A C 1
ATOM 962 O O . GLU A 1 120 ? 10.901 -19.665 -4.355 1.00 47.19 120 GLU A O 1
ATOM 967 N N . ASP A 1 121 ? 12.803 -18.484 -4.121 1.00 47.88 121 ASP A N 1
ATOM 968 C CA . ASP A 1 121 ? 13.561 -19.548 -3.465 1.00 47.88 121 ASP A CA 1
ATOM 969 C C . ASP A 1 121 ? 12.942 -19.926 -2.113 1.00 47.88 121 ASP A C 1
ATOM 971 O O . ASP A 1 121 ? 12.708 -21.104 -1.860 1.00 47.88 121 ASP A O 1
ATOM 975 N N . VAL A 1 122 ? 12.565 -18.956 -1.267 1.00 51.50 122 VAL A N 1
ATOM 976 C CA . VAL A 1 122 ? 11.879 -19.230 0.015 1.00 51.50 122 VAL A CA 1
ATOM 977 C C . VAL A 1 122 ? 10.509 -19.881 -0.189 1.00 51.50 122 VAL A C 1
ATOM 979 O O . VAL A 1 122 ? 10.169 -20.818 0.533 1.00 51.50 122 VAL A O 1
ATOM 982 N N . ARG A 1 123 ? 9.712 -19.435 -1.171 1.00 46.03 123 ARG A N 1
ATOM 983 C CA . ARG A 1 123 ? 8.419 -20.064 -1.496 1.00 46.03 123 ARG A CA 1
ATOM 984 C C . ARG A 1 123 ? 8.618 -21.496 -1.983 1.00 46.03 123 ARG A C 1
ATOM 986 O O . ARG A 1 123 ? 7.850 -22.377 -1.597 1.00 46.03 123 ARG A O 1
ATOM 993 N N . THR A 1 124 ? 9.633 -21.725 -2.810 1.00 50.66 124 THR A N 1
ATOM 994 C CA . THR A 1 124 ? 9.992 -23.057 -3.308 1.00 50.66 124 THR A CA 1
ATOM 995 C C . THR A 1 124 ? 10.412 -23.957 -2.149 1.00 50.66 124 THR A C 1
ATOM 997 O O . THR A 1 124 ? 9.839 -25.031 -1.987 1.00 50.66 124 THR A O 1
ATOM 1000 N N . ASN A 1 125 ? 11.273 -23.465 -1.255 1.00 51.12 125 ASN A N 1
ATOM 1001 C CA . ASN A 1 125 ? 11.712 -24.184 -0.058 1.00 51.12 125 ASN A CA 1
ATOM 1002 C C . ASN A 1 125 ? 10.549 -24.512 0.890 1.00 51.12 125 ASN A C 1
ATOM 1004 O O . ASN A 1 125 ? 10.428 -25.632 1.370 1.00 51.12 125 ASN A O 1
ATOM 1008 N N . LEU A 1 126 ? 9.651 -23.555 1.150 1.00 51.06 126 LEU A N 1
ATOM 1009 C CA . LEU A 1 126 ? 8.471 -23.780 1.993 1.00 51.06 126 LEU A CA 1
ATOM 1010 C C . LEU A 1 126 ? 7.501 -24.787 1.367 1.00 51.06 126 LEU A C 1
ATOM 1012 O O . LEU A 1 126 ? 6.892 -25.572 2.089 1.00 51.06 126 LEU A O 1
ATOM 1016 N N . THR A 1 127 ? 7.372 -24.788 0.038 1.00 54.56 127 THR A N 1
ATOM 1017 C CA . THR A 1 127 ? 6.557 -25.771 -0.692 1.00 54.56 127 THR A CA 1
ATOM 1018 C C . THR A 1 127 ? 7.174 -27.166 -0.606 1.00 54.56 127 THR A C 1
ATOM 1020 O O . THR A 1 127 ? 6.454 -28.137 -0.391 1.00 54.56 127 THR A O 1
ATOM 1023 N N . GLU A 1 128 ? 8.497 -27.273 -0.716 1.00 52.47 128 GLU A N 1
ATOM 1024 C CA . GLU A 1 128 ? 9.232 -28.530 -0.567 1.00 52.47 128 GLU A CA 1
ATOM 1025 C C . GLU A 1 128 ? 9.165 -29.069 0.871 1.00 52.47 128 GLU A C 1
ATOM 1027 O O . GLU A 1 128 ? 8.888 -30.251 1.076 1.00 52.47 128 GLU A O 1
ATOM 1032 N N . ILE A 1 129 ? 9.306 -28.202 1.879 1.00 52.88 129 ILE A N 1
ATOM 1033 C CA . ILE A 1 129 ? 9.148 -28.554 3.299 1.00 52.88 129 ILE A CA 1
ATOM 1034 C C . ILE A 1 129 ? 7.707 -28.994 3.594 1.00 52.88 129 ILE A C 1
ATOM 1036 O O . ILE A 1 129 ? 7.490 -30.024 4.228 1.00 52.88 129 ILE A O 1
ATOM 1040 N N . ALA A 1 130 ? 6.705 -28.269 3.091 1.00 52.72 130 ALA A N 1
ATOM 1041 C CA . ALA A 1 130 ? 5.302 -28.657 3.235 1.00 52.72 130 ALA A CA 1
ATOM 1042 C C . ALA A 1 130 ? 4.977 -29.985 2.526 1.00 52.72 130 ALA A C 1
ATOM 1044 O O . ALA A 1 130 ? 4.107 -30.721 2.984 1.00 52.72 130 ALA A O 1
ATOM 1045 N N . ALA A 1 131 ? 5.676 -30.306 1.432 1.00 54.28 131 ALA A N 1
ATOM 1046 C CA . ALA A 1 131 ? 5.535 -31.573 0.715 1.00 54.28 131 ALA A CA 1
ATOM 1047 C C . ALA A 1 131 ? 6.268 -32.746 1.391 1.00 54.28 131 ALA A C 1
ATOM 1049 O O . ALA A 1 131 ? 5.934 -33.901 1.131 1.00 54.28 131 ALA A O 1
ATOM 1050 N N . THR A 1 132 ? 7.257 -32.469 2.245 1.00 53.97 132 THR A N 1
ATOM 1051 C CA . THR A 1 132 ? 8.075 -33.483 2.936 1.00 53.97 132 THR A CA 1
ATOM 1052 C C . THR A 1 132 ? 7.698 -33.684 4.404 1.00 53.97 132 THR A C 1
ATOM 1054 O O . THR A 1 132 ? 8.082 -34.692 4.998 1.00 53.97 132 THR A O 1
ATOM 1057 N N . MET A 1 133 ? 6.902 -32.790 4.997 1.00 48.84 133 MET A N 1
ATOM 1058 C CA . MET A 1 133 ? 6.314 -33.000 6.320 1.00 48.84 133 MET A CA 1
ATOM 1059 C C . MET A 1 133 ? 5.052 -33.881 6.239 1.00 48.84 133 MET A C 1
ATOM 1061 O O . MET A 1 133 ? 4.185 -33.634 5.400 1.00 48.84 133 MET A O 1
ATOM 1065 N N . PRO A 1 134 ? 4.887 -34.889 7.120 1.00 50.66 134 PRO A N 1
ATOM 1066 C CA . PRO A 1 134 ? 3.657 -35.670 7.188 1.00 50.66 134 PRO A CA 1
ATOM 1067 C C . PRO A 1 134 ? 2.516 -34.777 7.689 1.00 50.66 134 PRO A C 1
ATOM 1069 O O . PRO A 1 134 ? 2.440 -34.440 8.870 1.00 50.66 134 PRO A O 1
ATOM 1072 N N . LEU A 1 135 ? 1.644 -34.366 6.769 1.00 49.50 135 LEU A N 1
ATOM 1073 C CA . LEU A 1 135 ? 0.441 -33.592 7.068 1.00 49.50 135 LEU A CA 1
ATOM 1074 C C . LEU A 1 135 ? -0.462 -34.396 8.014 1.00 49.50 135 LEU A C 1
ATOM 1076 O O . LEU A 1 135 ? -0.800 -35.547 7.730 1.00 49.50 135 LEU A O 1
ATOM 1080 N N . ASN A 1 136 ? -0.863 -33.791 9.135 1.00 54.12 136 ASN A N 1
ATOM 1081 C CA . ASN A 1 136 ? -1.859 -34.394 10.020 1.00 54.12 136 ASN A CA 1
ATOM 1082 C C . ASN A 1 136 ? -3.211 -34.480 9.282 1.00 54.12 136 ASN A C 1
ATOM 1084 O O . ASN A 1 136 ? -3.499 -33.644 8.425 1.00 54.12 136 ASN A O 1
ATOM 1088 N N . VAL A 1 137 ? -4.041 -35.476 9.605 1.00 55.69 137 VAL A N 1
ATOM 1089 C CA . VAL A 1 137 ? -5.260 -35.854 8.854 1.00 55.69 137 VAL A CA 1
ATOM 1090 C C . VAL A 1 137 ? -6.203 -34.662 8.604 1.00 55.69 137 VAL A C 1
ATOM 1092 O O . VAL A 1 137 ? -6.767 -34.547 7.517 1.00 55.69 137 VAL A O 1
ATOM 1095 N N . ASP A 1 138 ? -6.279 -33.714 9.541 1.00 56.06 138 ASP A N 1
ATOM 1096 C CA . ASP A 1 138 ? -7.096 -32.496 9.421 1.00 56.06 138 ASP A CA 1
ATOM 1097 C C . ASP A 1 138 ? -6.590 -31.503 8.351 1.00 56.06 138 ASP A C 1
ATOM 1099 O O . ASP A 1 138 ? -7.368 -30.748 7.766 1.00 56.06 138 ASP A O 1
ATOM 1103 N N . GLN A 1 139 ? -5.290 -31.506 8.039 1.00 56.47 139 GLN A N 1
ATOM 1104 C CA . GLN A 1 139 ? -4.695 -30.635 7.015 1.00 56.47 139 GLN A CA 1
ATOM 1105 C C . GLN A 1 139 ? -4.948 -31.161 5.593 1.00 56.47 139 GLN A C 1
ATOM 1107 O O . GLN A 1 139 ? -5.035 -30.375 4.646 1.00 56.47 139 GLN A O 1
ATOM 1112 N N . HIS A 1 140 ? -5.133 -32.477 5.435 1.00 47.62 140 HIS A N 1
ATOM 1113 C CA . HIS A 1 140 ? -5.406 -33.111 4.143 1.00 47.62 140 HIS A CA 1
ATOM 1114 C C . HIS A 1 140 ? -6.780 -32.704 3.575 1.00 47.62 140 HIS A C 1
ATOM 1116 O O . HIS A 1 140 ? -6.938 -32.540 2.358 1.00 47.62 140 HIS A O 1
ATOM 1122 N N . GLU A 1 141 ? -7.788 -32.487 4.426 1.00 51.91 141 GLU A N 1
ATOM 1123 C CA . GLU A 1 141 ? -9.126 -32.091 3.966 1.00 51.91 141 GLU A CA 1
ATOM 1124 C C . GLU A 1 141 ? -9.142 -30.656 3.401 1.00 51.91 141 GLU A C 1
ATOM 1126 O O . GLU A 1 141 ? -9.842 -30.368 2.426 1.00 51.91 141 GLU A O 1
ATOM 1131 N N . HIS A 1 142 ? -8.321 -29.759 3.959 1.00 50.34 142 HIS A N 1
ATOM 1132 C CA . HIS A 1 142 ? -8.291 -28.349 3.562 1.00 50.34 142 HIS A CA 1
ATOM 1133 C C . HIS A 1 142 ? -7.582 -28.123 2.216 1.00 50.34 142 HIS A C 1
ATOM 1135 O O . HIS A 1 142 ? -8.019 -27.297 1.416 1.00 50.34 142 HIS A O 1
ATOM 1141 N N . VAL A 1 143 ? -6.532 -28.898 1.921 1.00 52.88 143 VAL A N 1
ATOM 1142 C CA . VAL A 1 143 ? -5.815 -28.839 0.631 1.00 52.88 143 VAL A CA 1
ATOM 1143 C C . VAL A 1 143 ? -6.650 -29.450 -0.501 1.00 52.88 143 VAL A C 1
ATOM 1145 O O . VAL A 1 143 ? -6.614 -28.970 -1.633 1.00 52.88 143 VAL A O 1
ATOM 1148 N N . SER A 1 144 ? -7.475 -30.456 -0.197 1.00 49.84 144 SER A N 1
ATOM 1149 C CA . SER A 1 144 ? -8.329 -31.126 -1.189 1.00 49.84 144 SER A CA 1
ATOM 1150 C C . SER A 1 144 ? -9.442 -30.216 -1.732 1.00 49.84 144 SER A C 1
ATOM 1152 O O . SER A 1 144 ? -9.828 -30.341 -2.892 1.00 49.84 144 SER A O 1
ATOM 1154 N N . LYS A 1 145 ? -9.925 -29.256 -0.927 1.00 49.16 145 LYS A N 1
ATOM 1155 C CA . LYS A 1 145 ? -10.965 -28.285 -1.325 1.00 49.16 145 LYS A CA 1
ATOM 1156 C C . LYS A 1 145 ? -10.440 -27.090 -2.132 1.00 49.16 145 LYS A C 1
ATOM 1158 O O . LYS A 1 145 ? -11.240 -26.360 -2.700 1.00 49.16 145 LYS A O 1
ATOM 1163 N N . LEU A 1 146 ? -9.122 -26.899 -2.218 1.00 45.78 146 LEU A N 1
ATOM 1164 C CA . LEU A 1 146 ? -8.487 -25.829 -3.006 1.00 45.78 146 LEU A CA 1
ATOM 1165 C C . LEU A 1 146 ? -8.268 -26.198 -4.485 1.00 45.78 146 LEU A C 1
ATOM 1167 O O . LEU A 1 146 ? -7.765 -25.375 -5.247 1.00 45.78 146 LEU A O 1
ATOM 1171 N N . ARG A 1 147 ? -8.613 -27.430 -4.890 1.00 45.09 147 ARG A N 1
ATOM 1172 C CA . ARG A 1 147 ? -8.329 -27.979 -6.227 1.00 45.09 147 ARG A CA 1
ATOM 1173 C C . ARG A 1 147 ? -9.574 -28.385 -7.034 1.00 45.09 147 ARG A C 1
ATOM 1175 O O . ARG A 1 147 ? -9.437 -29.118 -8.011 1.00 45.09 147 ARG A O 1
ATOM 1182 N N . MET A 1 148 ? -10.758 -27.907 -6.653 1.00 38.50 148 MET A N 1
ATOM 1183 C CA . MET A 1 148 ? -11.963 -27.915 -7.500 1.00 38.50 148 MET A CA 1
ATOM 1184 C C . MET A 1 148 ? -12.373 -26.483 -7.817 1.00 38.50 148 MET A C 1
ATOM 1186 O O . MET A 1 148 ? -12.829 -26.263 -8.958 1.00 38.50 148 MET A O 1
#

Foldseek 3Di:
DDDDDDDDDPPPPPPPPPPPLQQPFAKDDWDWDDDPLWIKIKIATPPDPPLIDIDTLVDSDPVLSVVLNVVLVVQLVVVCSVPSDDDSVRSRVSSVVVSCVSRVPVPPVCPSVVVVVVVVVVVVVVVVVVVPDDDDPVVVVVVVVVPD

Radius of gyration: 23.52 Å; chains: 1; bounding box: 52×63×66 Å

pLDDT: mean 71.52, std 20.71, range [35.84, 96.38]